Protein AF-A0A699VP53-F1 (afdb_monomer)

Radius of gyration: 22.99 Å; Cα contacts (8 Å, |Δi|>4): 33; chains: 1; bounding box: 40×17×68 Å

pLDDT: mean 85.38, std 8.05, range [59.5, 93.75]

Mean predicted aligned error: 10.93 Å

Foldseek 3Di:
DPFDQDPQPRDTHDHVVPDPDDGPCDPVNVVVVVVVVVVVVVVVVVVVVVVVVVVVVPPDD

Secondary structure (DSSP, 8-state):
---PBPTTT--BSS-GGG--SPP---HHHHHHHHHHHHHHHHHHHHHHHHHHHHHHTT---

Organism: Tanacetum cinerariifolium (NCBI:txid118510)

Solvent-accessible surface area (backbone atoms only — not comparable to full-atom values): 3783 Å² total; per-residue (Å²): 130,86,67,44,65,10,80,58,80,71,45,69,70,42,55,53,90,74,47,89,62,77,77,73,75,51,70,66,55,51,53,53,52,51,53,51,59,48,49,56,47,55,52,50,50,52,54,50,52,56,48,53,54,57,56,68,70,65,77,79,129

InterPro domains:
  IPR001878 Zinc finger, CCHC-type [PF00098] (5-21)
  IPR001878 Zinc finger, CCHC-type [PS50158] (5-21)
  IPR001878 Zinc finger, CCHC-type [SM00343] (5-21)
  IPR036875 Zinc finger, CCHC-type superfamily [SSF57756] (2-23)

Sequence (61 aa):
MSRVKCYNCKKEGHFAKDCKKAKVKDYEYYKTKMLLAKKDKDEQVLLAEDQAWMESSSDSD

Structure (mmCIF, N/CA/C/O backbone):
data_AF-A0A699VP53-F1
#
_entry.id   AF-A0A699VP53-F1
#
loop_
_atom_site.group_PDB
_atom_site.id
_atom_site.type_symbol
_atom_site.label_atom_id
_atom_site.label_alt_id
_atom_site.label_comp_id
_atom_site.label_asym_id
_atom_site.label_entity_id
_atom_site.label_seq_id
_atom_site.pdbx_PDB_ins_code
_atom_site.Cartn_x
_atom_site.Cartn_y
_atom_site.Cartn_z
_atom_site.occupancy
_atom_site.B_iso_or_equiv
_atom_site.auth_seq_id
_atom_site.auth_comp_id
_atom_site.auth_asym_id
_atom_site.auth_atom_id
_atom_site.pdbx_PDB_model_num
ATOM 1 N N . MET A 1 1 ? -26.346 -2.345 19.093 1.00 64.06 1 MET A N 1
ATOM 2 C CA . MET A 1 1 ? -25.644 -2.289 17.790 1.00 64.06 1 MET A CA 1
ATOM 3 C C . MET A 1 1 ? -24.165 -2.543 18.036 1.00 64.06 1 MET A C 1
ATOM 5 O O . MET A 1 1 ? -23.549 -1.768 18.758 1.00 64.06 1 MET A O 1
ATOM 9 N N . SER A 1 2 ? -23.609 -3.641 17.521 1.00 73.38 2 SER A N 1
ATOM 10 C CA . SER A 1 2 ? -22.167 -3.910 17.591 1.00 73.38 2 SER A CA 1
ATOM 11 C C . SER A 1 2 ? -21.415 -2.790 16.872 1.00 73.38 2 SER A C 1
ATOM 13 O O . SER A 1 2 ? -21.629 -2.573 15.677 1.00 73.38 2 SER A O 1
ATOM 15 N N . ARG A 1 3 ? -20.566 -2.043 17.582 1.00 83.25 3 ARG A N 1
ATOM 16 C CA . ARG A 1 3 ? -19.757 -0.999 16.948 1.00 83.25 3 ARG A CA 1
ATOM 17 C C . ARG A 1 3 ? -18.728 -1.680 16.053 1.00 83.25 3 ARG A C 1
ATOM 19 O O . ARG A 1 3 ? -17.875 -2.418 16.534 1.00 83.25 3 ARG A O 1
ATOM 26 N N . VAL A 1 4 ? -18.817 -1.455 14.745 1.00 92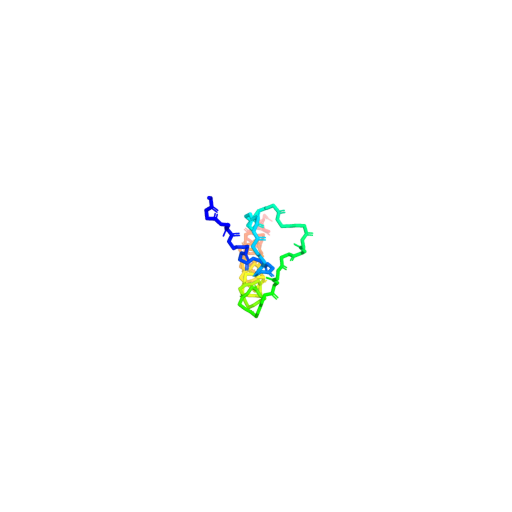.50 4 VAL A N 1
ATOM 27 C CA . VAL A 1 4 ? -17.833 -1.992 13.802 1.00 92.50 4 VAL A CA 1
ATOM 28 C C . VAL A 1 4 ? -16.459 -1.384 14.090 1.00 92.50 4 VAL A C 1
ATOM 30 O O . VAL A 1 4 ? -16.335 -0.177 14.312 1.00 92.50 4 VAL A O 1
ATOM 33 N N . LYS A 1 5 ? -15.421 -2.222 14.094 1.00 93.12 5 LYS A N 1
ATOM 34 C CA . LYS A 1 5 ? -14.033 -1.783 14.238 1.00 93.12 5 LYS A CA 1
ATOM 35 C C . LYS A 1 5 ? -13.448 -1.488 12.862 1.00 93.12 5 LYS A C 1
ATOM 37 O O . LYS A 1 5 ? -13.395 -2.354 11.993 1.00 93.12 5 LYS A O 1
ATOM 42 N N . CYS A 1 6 ? -12.971 -0.267 12.667 1.00 92.56 6 CYS A N 1
ATOM 43 C CA . CYS A 1 6 ? -12.313 0.138 11.437 1.00 92.56 6 CYS A CA 1
ATOM 44 C C . CYS A 1 6 ? -10.955 -0.562 11.302 1.00 92.56 6 CYS A C 1
ATOM 46 O O . CYS A 1 6 ? -10.051 -0.341 12.109 1.00 92.56 6 CYS A O 1
ATOM 48 N N . TYR A 1 7 ? -10.765 -1.360 10.251 1.00 89.50 7 TYR A N 1
ATOM 49 C CA . TYR A 1 7 ? -9.484 -2.030 9.998 1.00 89.50 7 TYR A CA 1
ATOM 50 C C . TYR A 1 7 ? -8.340 -1.062 9.678 1.00 89.50 7 TYR A C 1
ATOM 52 O O . TYR A 1 7 ? -7.190 -1.404 9.952 1.00 89.50 7 TYR A O 1
ATOM 60 N N . ASN A 1 8 ? -8.651 0.136 9.165 1.00 89.81 8 ASN A N 1
ATOM 61 C CA . ASN A 1 8 ? -7.659 1.149 8.809 1.00 89.81 8 ASN A CA 1
ATOM 62 C C . ASN A 1 8 ? -7.070 1.848 10.047 1.00 89.81 8 ASN A C 1
ATOM 64 O O . ASN A 1 8 ? -5.867 1.822 10.270 1.00 89.81 8 ASN A O 1
ATOM 68 N N . CYS A 1 9 ? -7.916 2.448 10.893 1.00 91.12 9 CYS A N 1
ATOM 69 C CA . CYS A 1 9 ? -7.457 3.228 12.050 1.00 91.12 9 CYS A CA 1
ATOM 70 C C . CYS A 1 9 ? -7.601 2.521 13.406 1.00 91.12 9 CYS A C 1
ATOM 72 O O . CYS A 1 9 ? -7.295 3.122 14.435 1.00 91.12 9 CYS A O 1
ATOM 74 N N . LYS A 1 10 ? -8.106 1.281 13.412 1.00 89.31 10 LYS A N 1
ATOM 75 C CA . LYS A 1 10 ? -8.366 0.437 14.592 1.00 89.31 10 LYS A CA 1
ATOM 76 C C . LYS A 1 10 ? -9.348 1.022 15.620 1.00 89.31 10 LYS A C 1
ATOM 78 O O . LYS A 1 10 ? -9.501 0.438 16.689 1.00 89.31 10 LYS A O 1
ATOM 83 N N . LYS A 1 11 ? -10.045 2.118 15.291 1.00 90.94 11 LYS A N 1
ATOM 84 C CA . LYS A 1 11 ? -11.107 2.720 16.117 1.00 90.94 11 LYS A CA 1
ATOM 85 C C . LYS A 1 11 ? -12.478 2.134 15.787 1.00 90.94 11 LYS A C 1
ATOM 87 O O . LYS A 1 11 ? -12.734 1.738 14.653 1.00 90.94 11 LYS A O 1
ATOM 92 N N . GLU A 1 12 ? -13.360 2.117 16.774 1.00 93.75 12 GLU A N 1
ATOM 93 C CA . GLU A 1 12 ? -14.750 1.688 16.613 1.00 93.75 12 GLU A CA 1
ATOM 94 C C . GLU A 1 12 ? -15.643 2.795 16.031 1.00 93.75 12 GLU A C 1
ATOM 96 O O . GLU A 1 12 ? -15.325 3.982 16.119 1.00 93.75 12 GLU A O 1
ATOM 101 N N . GLY A 1 13 ? -16.777 2.400 15.448 1.00 93.31 13 GLY A N 1
ATOM 102 C CA . GLY A 1 13 ? -17.883 3.290 15.079 1.00 93.31 13 GLY A CA 1
ATOM 103 C C . GLY A 1 13 ? -18.066 3.548 13.581 1.00 93.31 13 GLY A C 1
ATOM 104 O O . GLY A 1 13 ? -19.075 4.132 13.207 1.00 93.31 13 GLY A O 1
ATOM 105 N N . HIS A 1 14 ? -17.143 3.112 12.719 1.00 93.62 14 HIS A N 1
ATOM 106 C CA . HIS A 1 14 ? -17.257 3.282 11.264 1.00 93.62 14 HIS A CA 1
ATOM 107 C C . HIS A 1 14 ? -16.576 2.143 10.498 1.00 93.62 14 HIS A C 1
ATOM 109 O O . HIS A 1 14 ? -15.647 1.501 10.998 1.00 93.62 14 HIS A O 1
ATOM 115 N N . PHE A 1 15 ? -17.012 1.911 9.259 1.00 92.44 15 PHE A N 1
ATOM 116 C CA . PHE A 1 15 ? -16.349 0.974 8.357 1.00 92.44 15 PHE A CA 1
ATOM 117 C C . PHE A 1 15 ? -15.053 1.570 7.806 1.00 92.44 15 PHE A C 1
ATOM 119 O O . PHE A 1 15 ? -14.905 2.783 7.685 1.00 92.44 15 PHE A O 1
ATOM 126 N N . ALA A 1 16 ? -14.113 0.714 7.396 1.00 91.00 16 ALA A N 1
ATOM 127 C CA . ALA A 1 16 ? -12.845 1.167 6.819 1.00 91.00 16 ALA A CA 1
ATOM 128 C C . ALA A 1 16 ? -13.021 2.052 5.567 1.00 91.00 16 ALA A C 1
ATOM 130 O O . ALA A 1 16 ? -12.197 2.935 5.343 1.00 91.00 16 ALA A O 1
ATOM 131 N N . LYS A 1 17 ? -14.102 1.853 4.797 1.00 90.38 17 LYS A N 1
ATOM 132 C CA . LYS A 1 17 ? -14.457 2.677 3.629 1.00 90.38 17 LYS A CA 1
ATOM 133 C C . LYS A 1 17 ? -14.820 4.127 3.983 1.00 90.38 17 LYS A C 1
ATOM 135 O O . LYS A 1 17 ? -14.547 5.018 3.195 1.00 90.38 17 LYS A O 1
ATOM 140 N N . ASP A 1 18 ? -15.352 4.354 5.184 1.00 92.88 18 ASP A N 1
ATOM 141 C CA . ASP A 1 18 ? -15.795 5.669 5.672 1.00 92.88 18 ASP A CA 1
ATOM 142 C C . ASP A 1 18 ? -14.715 6.339 6.546 1.00 92.88 18 ASP A C 1
ATOM 144 O O . ASP A 1 18 ? -14.939 7.364 7.195 1.00 92.88 18 ASP A O 1
ATOM 148 N N . CYS A 1 19 ? -13.523 5.735 6.626 1.00 92.31 19 CYS A N 1
ATOM 149 C CA . CYS A 1 19 ? -12.442 6.237 7.456 1.00 92.31 19 CYS A CA 1
ATOM 150 C C . CYS A 1 19 ? -11.818 7.487 6.828 1.00 92.31 19 CYS A C 1
ATOM 152 O O . CYS A 1 19 ? -11.151 7.405 5.803 1.00 92.31 19 CYS A O 1
ATOM 154 N N . LYS A 1 20 ? -11.957 8.636 7.502 1.00 91.31 20 LYS A N 1
ATOM 155 C CA . LYS A 1 20 ? -11.330 9.906 7.087 1.00 91.31 20 LYS A CA 1
ATOM 156 C C . LYS A 1 20 ? -9.799 9.907 7.180 1.00 91.31 20 LYS A C 1
ATOM 158 O O . LYS A 1 20 ? -9.157 10.801 6.640 1.00 91.31 20 LYS A O 1
ATOM 163 N N . LYS A 1 21 ? -9.198 8.949 7.898 1.00 87.25 21 LYS A N 1
ATOM 164 C CA . LYS A 1 21 ? -7.737 8.822 7.950 1.00 87.25 21 LYS A CA 1
ATOM 165 C C . LYS A 1 21 ? -7.224 8.205 6.657 1.00 87.25 21 LYS A C 1
ATOM 167 O O . LYS A 1 21 ? -7.844 7.289 6.122 1.00 87.25 21 LYS A O 1
ATOM 172 N N . ALA A 1 22 ? -6.041 8.642 6.231 1.00 84.25 22 ALA A N 1
ATOM 173 C CA . ALA A 1 22 ? -5.318 7.992 5.147 1.00 84.25 22 ALA A CA 1
ATOM 174 C C . ALA A 1 22 ? -5.216 6.478 5.393 1.00 84.25 22 ALA A C 1
ATOM 176 O O . ALA A 1 22 ? -5.133 6.026 6.541 1.00 84.25 22 ALA A O 1
ATOM 177 N N . LYS A 1 23 ? -5.250 5.692 4.313 1.00 82.31 23 LYS A N 1
ATOM 178 C CA . LYS A 1 23 ? -5.032 4.249 4.411 1.00 82.31 23 LYS A CA 1
ATOM 179 C C . LYS A 1 23 ? -3.631 3.996 4.960 1.00 82.31 23 LYS A C 1
ATOM 181 O O . LYS A 1 23 ? -2.659 4.501 4.397 1.00 82.31 23 LYS A O 1
ATOM 186 N N . VAL A 1 24 ? -3.536 3.234 6.045 1.00 83.06 24 VAL A N 1
ATOM 187 C CA . VAL A 1 24 ? -2.259 2.749 6.564 1.00 83.06 24 VAL A CA 1
ATOM 188 C C . VAL A 1 24 ? -1.657 1.860 5.485 1.00 83.06 24 VAL A C 1
ATOM 190 O O . VAL A 1 24 ? -2.206 0.814 5.151 1.00 83.06 24 VAL A O 1
ATOM 193 N N . LYS A 1 25 ? -0.563 2.332 4.893 1.00 85.31 25 LYS A N 1
ATOM 194 C CA . LYS A 1 25 ? 0.259 1.556 3.972 1.00 85.31 25 LYS A CA 1
ATOM 195 C C . LYS A 1 25 ? 1.309 0.866 4.822 1.00 85.31 25 LYS A C 1
ATOM 197 O O . LYS A 1 25 ? 2.199 1.529 5.350 1.00 85.31 25 LYS A O 1
ATOM 202 N N . ASP A 1 26 ? 1.136 -0.427 5.023 1.00 85.19 26 ASP A N 1
ATOM 203 C CA . ASP A 1 26 ? 2.100 -1.257 5.729 1.00 85.19 26 ASP A CA 1
ATOM 204 C C . ASP A 1 26 ? 3.203 -1.752 4.781 1.00 85.19 26 ASP A C 1
ATOM 206 O O . ASP A 1 26 ? 3.240 -1.426 3.591 1.00 85.19 26 ASP A O 1
ATOM 210 N N . TYR A 1 27 ? 4.136 -2.522 5.336 1.00 86.06 27 TYR A N 1
ATOM 211 C CA . TYR A 1 27 ? 5.235 -3.115 4.585 1.00 86.06 27 TYR A CA 1
ATOM 212 C C . TYR A 1 27 ? 4.747 -3.987 3.417 1.00 86.06 27 TYR A C 1
ATOM 214 O O . TYR A 1 27 ? 5.289 -3.880 2.318 1.00 86.06 27 TYR A O 1
ATOM 222 N N . GLU A 1 28 ? 3.696 -4.787 3.616 1.00 87.75 28 GLU A N 1
ATOM 223 C CA . GLU A 1 28 ? 3.155 -5.675 2.581 1.00 87.75 28 GLU A CA 1
ATOM 224 C C . GLU A 1 28 ? 2.542 -4.896 1.413 1.00 87.75 28 GLU A C 1
ATOM 226 O O . GLU A 1 28 ? 2.754 -5.250 0.248 1.00 87.75 28 GLU A O 1
ATOM 231 N N . TYR A 1 29 ? 1.864 -3.777 1.695 1.00 88.00 29 TYR A N 1
ATOM 232 C CA . TYR A 1 29 ? 1.406 -2.853 0.661 1.00 88.00 29 TYR A CA 1
ATOM 233 C C . TYR A 1 29 ? 2.579 -2.360 -0.194 1.00 88.00 29 TYR A C 1
ATOM 235 O O . TYR A 1 29 ? 2.507 -2.419 -1.422 1.00 88.00 29 TYR A O 1
ATOM 243 N N . TYR A 1 30 ? 3.668 -1.892 0.428 1.00 90.06 30 TYR A N 1
ATOM 244 C CA . TYR A 1 30 ? 4.823 -1.382 -0.317 1.00 90.06 30 TYR A CA 1
ATOM 245 C C . TYR A 1 30 ? 5.552 -2.487 -1.083 1.00 90.06 30 TYR A C 1
ATOM 247 O O . TYR A 1 30 ? 5.894 -2.284 -2.246 1.00 90.06 30 TYR A O 1
ATOM 255 N N . LYS A 1 31 ? 5.730 -3.663 -0.477 1.00 91.94 31 LYS A N 1
ATOM 256 C CA . LYS A 1 31 ? 6.337 -4.838 -1.112 1.00 91.94 31 LYS A CA 1
ATOM 257 C C . LYS A 1 31 ? 5.560 -5.260 -2.359 1.00 91.94 31 LYS A C 1
ATOM 259 O O . LYS A 1 31 ? 6.153 -5.420 -3.422 1.00 91.94 31 LYS A O 1
ATOM 264 N N . THR A 1 32 ? 4.234 -5.344 -2.258 1.00 92.88 32 THR A N 1
ATOM 265 C CA . THR A 1 32 ? 3.359 -5.659 -3.398 1.00 92.88 32 THR A CA 1
ATOM 266 C C . THR A 1 32 ? 3.449 -4.582 -4.477 1.00 92.88 32 THR A C 1
ATOM 268 O O . THR A 1 32 ? 3.595 -4.898 -5.656 1.00 92.88 32 THR A O 1
ATOM 271 N N . LYS A 1 33 ? 3.432 -3.298 -4.092 1.00 92.12 33 LYS A N 1
ATOM 272 C CA . LYS A 1 33 ? 3.549 -2.188 -5.050 1.00 92.12 33 LYS A CA 1
ATOM 273 C C . LYS A 1 33 ? 4.883 -2.192 -5.804 1.00 92.12 33 LYS A C 1
ATOM 275 O O . LYS A 1 33 ? 4.896 -1.882 -6.990 1.00 92.12 33 LYS A O 1
ATOM 280 N N . MET A 1 34 ? 5.982 -2.525 -5.127 1.00 92.44 34 MET A N 1
ATOM 281 C CA . MET A 1 34 ? 7.308 -2.639 -5.743 1.00 92.44 34 MET A CA 1
ATOM 282 C C . MET A 1 34 ? 7.380 -3.817 -6.717 1.00 92.44 34 MET A C 1
ATOM 284 O O . MET A 1 34 ? 7.934 -3.670 -7.802 1.00 92.44 34 MET A O 1
ATOM 288 N N . LEU A 1 35 ? 6.796 -4.966 -6.357 1.00 90.38 35 LEU A N 1
ATOM 289 C CA . LEU A 1 35 ? 6.731 -6.131 -7.243 1.00 90.38 35 LEU A CA 1
ATOM 290 C C . LEU A 1 35 ? 5.937 -5.834 -8.520 1.00 90.38 35 LEU A C 1
ATOM 292 O O . LEU A 1 35 ? 6.402 -6.166 -9.606 1.00 90.38 35 LEU A O 1
ATOM 296 N N . LEU A 1 36 ? 4.788 -5.161 -8.398 1.00 88.19 36 LEU A N 1
ATOM 297 C CA . LEU A 1 36 ? 3.992 -4.736 -9.553 1.00 88.19 36 LEU A CA 1
ATOM 298 C C . LEU A 1 36 ? 4.778 -3.776 -10.454 1.00 88.19 36 LEU A C 1
ATOM 300 O O . LEU A 1 36 ? 4.904 -4.024 -11.644 1.00 88.19 36 LEU A O 1
ATOM 304 N N . ALA A 1 37 ? 5.412 -2.752 -9.877 1.00 89.62 37 ALA A N 1
ATOM 305 C CA . ALA A 1 37 ? 6.206 -1.791 -10.645 1.00 89.62 37 A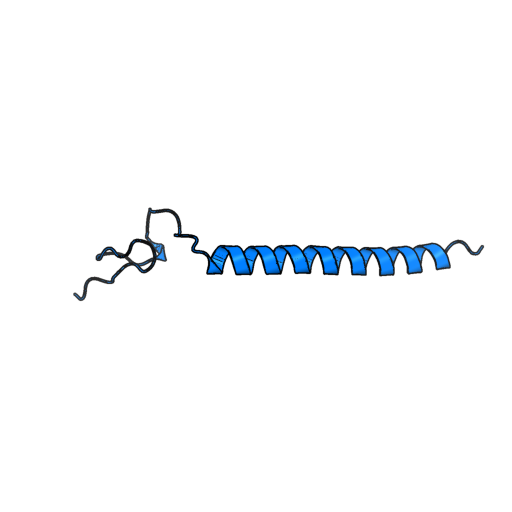LA A CA 1
ATOM 306 C C . ALA A 1 37 ? 7.444 -2.405 -11.328 1.00 89.62 37 ALA A C 1
ATOM 308 O O . ALA A 1 37 ? 7.961 -1.833 -12.289 1.00 89.62 37 ALA A O 1
ATOM 309 N N . LYS A 1 38 ? 7.961 -3.528 -10.811 1.00 81.19 38 LYS A N 1
ATOM 310 C CA . LYS A 1 38 ? 9.035 -4.289 -11.457 1.00 81.19 38 LYS A CA 1
ATOM 311 C C . LYS A 1 38 ? 8.497 -5.088 -12.643 1.00 81.19 38 LYS A 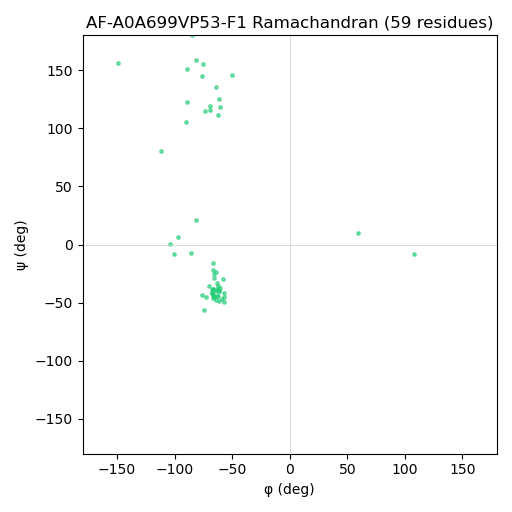C 1
ATOM 313 O O . LYS A 1 38 ? 9.085 -5.024 -13.712 1.00 81.19 38 LYS A O 1
ATOM 318 N N . LYS A 1 39 ? 7.343 -5.739 -12.471 1.00 79.81 39 LYS A N 1
ATOM 319 C CA . LYS A 1 39 ? 6.681 -6.494 -13.537 1.00 79.81 39 LYS A CA 1
ATOM 320 C C . LYS A 1 39 ? 6.283 -5.602 -14.719 1.00 79.81 39 LYS A C 1
ATOM 322 O O . LYS A 1 39 ? 6.539 -5.988 -15.848 1.00 79.81 39 LYS A O 1
ATOM 327 N N . ASP A 1 40 ? 5.795 -4.389 -14.457 1.00 80.88 40 ASP A N 1
ATOM 328 C CA . ASP A 1 40 ? 5.478 -3.411 -15.511 1.00 80.88 40 ASP A CA 1
ATOM 329 C C . ASP A 1 40 ? 6.724 -2.984 -16.313 1.00 80.88 40 ASP A C 1
ATOM 331 O O . ASP A 1 40 ? 6.629 -2.714 -17.507 1.00 80.88 40 ASP A O 1
ATOM 335 N N . LYS A 1 41 ? 7.907 -2.914 -15.677 1.00 80.69 41 LYS A N 1
ATOM 336 C CA . LYS A 1 41 ? 9.165 -2.634 -16.392 1.00 80.69 41 LYS A CA 1
ATOM 337 C C . LYS A 1 41 ? 9.614 -3.822 -17.229 1.00 80.69 41 LYS A C 1
ATOM 339 O O . LYS A 1 41 ? 10.008 -3.619 -18.368 1.00 80.69 41 LYS A O 1
ATOM 344 N N . ASP A 1 42 ? 9.564 -5.026 -16.668 1.00 83.38 42 ASP A N 1
ATOM 345 C CA . ASP A 1 42 ? 9.967 -6.239 -17.382 1.00 83.38 42 ASP A CA 1
ATOM 346 C C . ASP A 1 42 ? 9.043 -6.481 -18.597 1.00 83.38 42 ASP A C 1
ATOM 348 O O . ASP A 1 42 ? 9.512 -6.824 -19.677 1.00 83.38 42 ASP A O 1
ATOM 352 N N . GLU A 1 43 ? 7.741 -6.208 -18.455 1.00 84.56 43 GLU A N 1
ATOM 353 C CA . GLU A 1 43 ? 6.762 -6.251 -19.549 1.00 84.56 43 GLU A CA 1
ATOM 354 C C . GLU A 1 43 ? 6.994 -5.142 -20.587 1.00 84.56 43 GLU A C 1
ATOM 356 O O . GLU A 1 43 ? 6.904 -5.402 -21.784 1.00 84.56 43 GLU A O 1
ATOM 361 N N . GLN A 1 44 ? 7.364 -3.926 -20.162 1.00 89.50 44 GLN A N 1
ATOM 362 C CA . GLN A 1 44 ? 7.740 -2.852 -21.088 1.00 89.50 44 GLN A CA 1
ATOM 363 C C . GLN A 1 44 ? 9.004 -3.195 -21.894 1.00 89.50 44 GLN A C 1
ATOM 365 O O . GLN A 1 44 ? 9.064 -2.881 -23.080 1.00 89.50 44 GLN A O 1
ATOM 370 N N . VAL A 1 45 ? 10.005 -3.822 -21.267 1.00 85.19 45 VAL A N 1
ATOM 371 C CA . VAL A 1 45 ? 11.233 -4.256 -21.953 1.00 85.19 45 VAL A CA 1
ATOM 372 C C . VAL A 1 45 ? 10.912 -5.323 -22.994 1.00 85.19 45 VAL A C 1
ATOM 374 O O . VAL A 1 45 ? 11.310 -5.163 -24.142 1.00 85.19 45 VAL A O 1
ATOM 377 N N . LEU A 1 46 ? 10.129 -6.342 -22.628 1.00 84.75 46 LEU A N 1
ATOM 378 C CA . LEU A 1 46 ? 9.682 -7.378 -23.566 1.00 84.75 46 LEU A CA 1
ATOM 379 C C . LEU A 1 46 ? 8.928 -6.783 -24.764 1.00 84.75 46 LEU A C 1
ATOM 381 O O . LEU A 1 46 ? 9.216 -7.120 -25.907 1.00 84.75 46 LEU A O 1
ATOM 385 N N . LEU A 1 47 ? 8.013 -5.842 -24.514 1.00 85.44 47 LEU A N 1
ATOM 386 C CA . LEU A 1 47 ? 7.291 -5.139 -25.577 1.00 85.44 47 LEU A CA 1
ATOM 387 C C . LEU A 1 47 ? 8.220 -4.348 -26.510 1.00 85.44 47 LEU A C 1
ATOM 389 O O . LEU A 1 47 ? 7.971 -4.292 -27.712 1.00 85.44 47 LEU A O 1
ATOM 393 N N . ALA A 1 48 ? 9.279 -3.736 -25.975 1.00 86.19 48 ALA A N 1
ATOM 394 C CA . ALA A 1 48 ? 10.252 -2.997 -26.776 1.00 86.19 48 ALA A CA 1
ATOM 395 C C . ALA A 1 48 ? 11.121 -3.924 -27.643 1.00 86.19 48 ALA A C 1
ATOM 397 O O . ALA A 1 48 ? 11.452 -3.568 -28.772 1.00 86.19 48 ALA A O 1
ATOM 398 N N . GLU A 1 49 ? 11.472 -5.108 -27.138 1.00 86.00 49 GLU A N 1
ATOM 399 C CA . GLU A 1 49 ? 12.218 -6.125 -27.889 1.00 86.00 49 GLU A CA 1
ATOM 400 C C . GLU A 1 49 ? 11.392 -6.676 -29.060 1.00 86.00 49 GLU A C 1
ATOM 402 O O . GLU A 1 49 ? 11.888 -6.727 -30.188 1.00 86.00 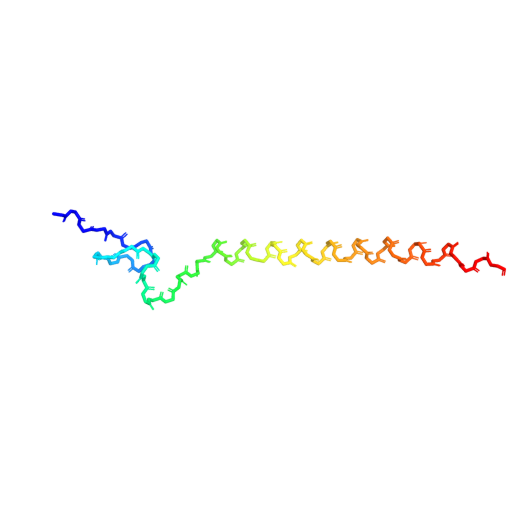49 GLU A O 1
ATOM 407 N N . ASP A 1 50 ? 10.117 -6.998 -28.820 1.00 90.19 50 ASP A N 1
ATOM 408 C CA . ASP A 1 50 ? 9.190 -7.451 -29.866 1.00 90.19 50 ASP A CA 1
ATOM 409 C C . ASP A 1 50 ? 8.995 -6.380 -30.952 1.00 90.19 50 ASP A C 1
ATOM 411 O O . ASP A 1 50 ? 8.969 -6.687 -32.149 1.00 90.19 50 ASP A O 1
ATOM 415 N N . GLN A 1 51 ? 8.901 -5.107 -30.551 1.00 88.31 51 GLN A N 1
ATOM 416 C CA . GLN A 1 51 ? 8.782 -3.989 -31.485 1.00 88.31 51 GLN A CA 1
ATOM 417 C C . GLN A 1 51 ? 10.060 -3.802 -32.319 1.00 88.31 51 GLN A C 1
ATOM 419 O O . GLN A 1 51 ? 9.975 -3.686 -33.542 1.00 88.31 51 GLN A O 1
ATOM 424 N N . ALA A 1 52 ? 11.240 -3.840 -31.693 1.00 88.12 52 ALA A N 1
ATOM 425 C CA . ALA A 1 52 ? 12.520 -3.707 -32.390 1.00 88.12 52 ALA A CA 1
ATOM 426 C C . ALA A 1 52 ? 12.756 -4.840 -33.405 1.00 88.12 52 ALA A C 1
ATOM 428 O O . ALA A 1 52 ? 13.314 -4.616 -34.482 1.00 88.12 52 ALA A O 1
ATOM 429 N N . TRP A 1 53 ? 12.307 -6.058 -33.085 1.00 88.38 53 TRP A N 1
ATOM 430 C CA . TRP A 1 53 ? 12.383 -7.192 -34.002 1.00 88.38 53 TRP A CA 1
ATOM 431 C C . TRP A 1 53 ? 11.478 -7.014 -35.230 1.00 88.38 53 TRP A C 1
ATOM 433 O O . TRP A 1 53 ? 11.918 -7.264 -36.354 1.00 88.38 53 TRP A O 1
ATOM 443 N N . MET A 1 54 ? 10.243 -6.534 -35.042 1.00 83.19 54 MET A N 1
ATOM 444 C CA . MET A 1 54 ? 9.330 -6.263 -36.161 1.00 83.19 54 MET A CA 1
ATOM 445 C C . MET A 1 54 ? 9.804 -5.110 -37.058 1.00 83.19 54 MET A C 1
ATOM 447 O O . MET A 1 54 ? 9.675 -5.195 -38.282 1.00 83.19 54 MET A O 1
ATOM 451 N N . GLU A 1 55 ? 10.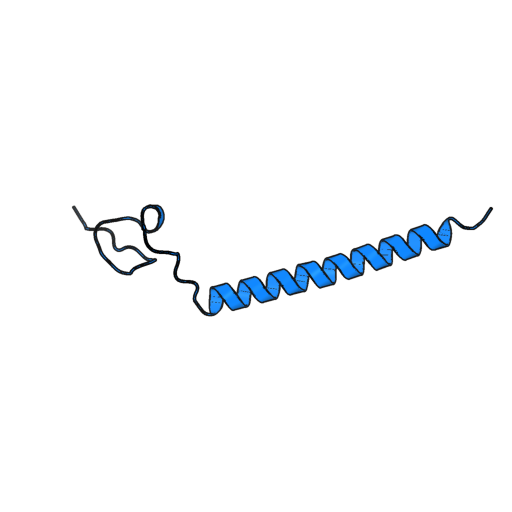383 -4.058 -36.476 1.00 80.31 55 GLU A N 1
ATOM 452 C CA . GLU A 1 55 ? 10.912 -2.910 -37.225 1.00 80.31 55 GLU A CA 1
ATOM 453 C C . GLU A 1 55 ? 12.127 -3.308 -38.079 1.00 80.31 55 GLU A C 1
ATOM 455 O O . GLU A 1 55 ? 12.167 -3.001 -39.268 1.00 80.31 55 GLU A O 1
ATOM 460 N N . SER A 1 56 ? 13.054 -4.108 -37.537 1.00 74.25 56 SER A N 1
ATOM 461 C CA . SER A 1 56 ? 14.237 -4.564 -38.284 1.00 74.25 56 SER A CA 1
ATOM 462 C C . SER A 1 56 ? 13.914 -5.498 -39.457 1.00 74.25 56 SER A C 1
ATOM 464 O O . SER A 1 56 ? 14.743 -5.644 -40.355 1.00 74.25 56 SER A O 1
ATOM 466 N N . SER A 1 57 ? 12.754 -6.159 -39.450 1.00 74.69 57 SER A N 1
ATOM 467 C CA . SER A 1 57 ? 12.338 -7.051 -40.540 1.00 74.69 57 SER A CA 1
ATOM 468 C C . SER A 1 57 ? 11.626 -6.320 -41.687 1.00 74.69 57 SER A C 1
ATOM 470 O O . SER A 1 57 ? 11.348 -6.953 -42.705 1.00 74.69 57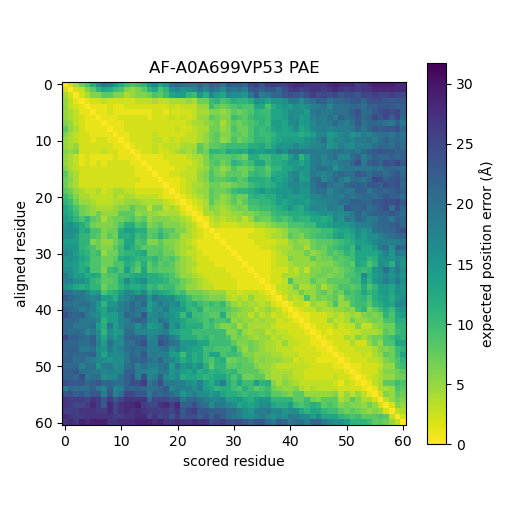 SER A O 1
ATOM 472 N N . SER A 1 58 ? 11.323 -5.026 -41.529 1.00 70.06 58 SER A N 1
ATOM 473 C CA . SER A 1 58 ? 10.599 -4.212 -42.520 1.00 70.06 58 SER A CA 1
ATOM 474 C C . SER A 1 58 ? 11.511 -3.308 -43.365 1.00 70.06 58 SER A C 1
ATOM 476 O O . SER A 1 58 ? 11.049 -2.754 -44.353 1.00 70.06 58 SER A O 1
ATOM 478 N N . ASP A 1 59 ? 12.805 -3.202 -43.039 1.00 63.69 59 ASP A N 1
ATOM 479 C CA . ASP A 1 59 ? 13.812 -2.404 -43.775 1.00 63.69 59 ASP A CA 1
ATOM 480 C C . ASP A 1 59 ? 14.378 -3.114 -45.030 1.00 63.69 59 ASP A C 1
ATOM 482 O O . ASP A 1 59 ? 15.475 -2.813 -45.500 1.00 63.69 59 ASP A O 1
ATOM 486 N N . SER A 1 60 ? 13.664 -4.104 -45.570 1.00 62.66 60 SER A N 1
ATOM 487 C CA . SER A 1 60 ? 14.063 -4.835 -46.780 1.00 62.66 60 SER A CA 1
ATOM 488 C C . SER A 1 60 ? 13.111 -4.531 -47.939 1.00 62.66 60 SER A C 1
ATOM 490 O O . SER A 1 60 ? 12.227 -5.336 -48.222 1.00 62.66 60 SER A O 1
ATOM 492 N N . ASP A 1 61 ? 13.329 -3.386 -48.593 1.00 59.50 61 ASP A N 1
ATOM 493 C CA . ASP A 1 61 ? 12.909 -3.086 -49.975 1.00 59.50 61 ASP A CA 1
ATOM 494 C C . ASP A 1 61 ? 14.152 -2.809 -50.843 1.00 59.50 61 ASP A C 1
ATOM 496 O O . ASP A 1 61 ? 14.973 -1.941 -50.457 1.00 59.50 61 ASP A O 1
#

=== Feature glossary ===
The record interleaves many kinds of information about one protein. Here is each kind framed as the question it answers.

Q: Are the domains correctly placed relative to each other?
A: Predicted aligned error is AlphaFold's pairwise confidence. Unlike pLDDT (per-residue), PAE is per-residue-pair and captures whether two parts of the structure are correctly placed relative to each other. Units are ångströms of expected positional error.

Q: Which residues are in helices, strands, or loops?
A: Eight-state secondary structure (DSSP): H is the canonical α-helix, G the tighter 3₁₀-helix, I the wider π-helix; E/B are β-structure, T and S are turns and bends, and '-' is everything else. DSSP derives these from the pattern of main-chain N–H···O=C hydrogen bonds, not from the sequence.

Q: What if only a Cα trace is available?
A: P-SEA three-state annotation labels each residue as helix, strand, or coil based purely on the geometry of the Cα trace. It serves as a fallback when the full backbone (and thus DSSP) is unavailable.

Q: What are the backbone torsion angles?
A: φ (phi) and ψ (psi) are the two rotatable backbone dihedrals per residue: φ is the C(i-1)–N–Cα–C torsion, ψ is the N–Cα–C–N(i+1) torsion, both in degrees on (−180°, 180°]. α-helical residues cluster near (−60°, −45°); β-strand residues near (−120°, +130°). A Ramachandran plot is simply a scatter of (φ, ψ) for every residue.

Q: What known structures does this most resemble?
A: Structural nearest neighbors (via Foldseek easy-search vs the PDB). Reported per hit: target PDB id, E-value, and alignment TM-score. A TM-score above ~0.5 is the conventional threshold for 'same fold'.

Q: What family and function is it annotated with?
A: Database cross-references. InterPro inte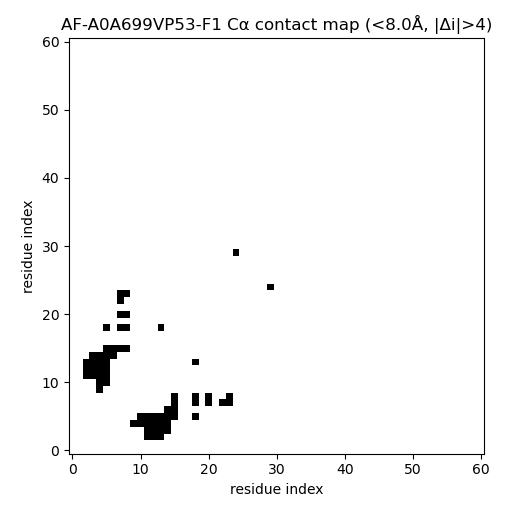grates a dozen domain/family signature databases into unified entries with residue-range hits. GO terms attach function/process/location labels with evidence codes. CATH codes position the fold in a four-level structural taxonomy. Organism is the NCBI-taxonomy species name.

Q: Which residues are buried vs exposed?
A: Solvent accessibility: the surface area of each residue that a 1.4 Å water probe can touch, in Å². When only backbone atoms are present the absolute values are lower than full-atom SASA (side chains contribute most of the area) and are flagged as backbone-only.

Q: What do the diagnostic plots show?
A: Three diagnostic plots accompany the record. The Cα contact map visualizes the tertiary structure as a 2D adjacency matrix (8 Å cutoff, sequence-local contacts suppressed). The Ramachandran plot shows the distribution of backbone (φ, ψ) torsions, with points in the α and β basins reflecting secondary structure content. The PAE plot shows AlphaFold's inter-residue conf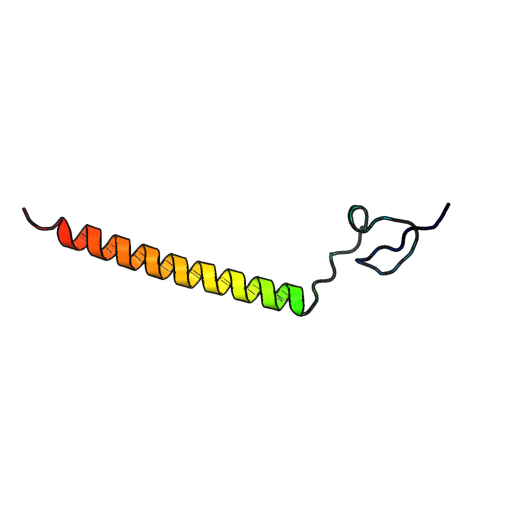idence as a color matrix.

Q: What is the amino-acid chain?
A: The amino-acid sequence is the protein's primary structure: the linear order of residues from the N-terminus to the C-terminus, written in one-letter code. Everything else here — the 3D coordinates, the secondary structure, the domain annotations — is ultimately a consequence of this string.

Q: What do the rendered images show?
A: The six renders are orthographic views along the three Cartesian axes in both directions. Representation (cartoon, sticks, or surface) and color scheme (sequence-rainbow or by-chain) vary across proteins so the training set covers all the common visu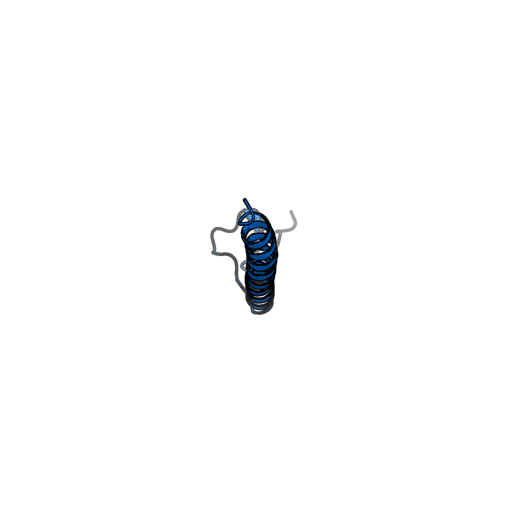alization conventions.

Q: Where is each backbone atom in 3D?
A: The mmCIF table is the protein's shape written out atom by atom. For each backbone N, Cα, C, and carbonyl O, it records an (x, y, z) coordinate triple in Å plus the residue type, chain letter, and residue number.

Q: How mobile is each atom in the crystal?
A: For experimental (PDB) structures, the B-factor (temperature factor) quantifies the positional spread of each atom in the crystal — a combination of thermal vibration and static disorder — in units of Å². High B-factors mark flexible loops or poorly resolved regions; low B-factors mark the rigid, well-ordered core.

Q: How big and how compact is the whole molecule?
A: Three whole-structure scalars: the radius of gyration (RMS distance of Cα from centroid, in Å), the count of Cα–Cα contacts (pairs closer than 8 Å and separated by more than four residues in sequence — i.e. tertiary, not local, contacts), and the bounding-box dimensions. Together they distinguish compact globular folds from extended fibres or disordered chains.

Q: What does the local fold look like, residue by residue?
A: A 3Di character summarizes, for each residue, the relative orientation of the Cα frame of its nearest spatial neighbor. Because it encodes fold topology rather than chemistry, 3Di alignments detect remote structural similarity that sequence alignment misses.

Q: How confident is the AlphaFold model at each residue?
A: For AlphaFold models, the B-factor field carries pLDDT — the model's own estimate of local accuracy on a 0–100 scale. Regions with pLDDT<50 should be treated as essentially unmodeled; they often correspond to intrinsically disordered segments.